Protein AF-A0A7S2F7D8-F1 (afdb_monomer_lite)

Organism: NCBI:txid327968

Sequence (100 aa):
AQPGGLADPAATEVTYSGFFQRLNESFVRFAFGLVLIVFAFPVLWLCEKRKASVETLLARGRSHCQTASGKTADKENRNRLVHLQNEPMRGAAPVHDFQF

Structure (mmCIF, N/CA/C/O backbone):
data_AF-A0A7S2F7D8-F1
#
_entry.id   AF-A0A7S2F7D8-F1
#
loop_
_atom_site.group_PDB
_atom_site.id
_atom_site.type_symbol
_atom_site.label_atom_id
_atom_site.label_alt_id
_atom_site.label_comp_id
_atom_site.label_asym_id
_atom_site.label_entity_id
_atom_site.label_seq_id
_atom_site.pdbx_PDB_ins_code
_atom_site.Cartn_x
_atom_site.Cartn_y
_atom_site.Cartn_z
_atom_site.occupancy
_atom_site.B_iso_or_equiv
_atom_site.auth_seq_id
_atom_site.auth_comp_id
_atom_site.auth_asym_id
_atom_site.auth_atom_id
_atom_site.pdbx_PDB_model_num
ATOM 1 N N . ALA A 1 1 ? 57.011 45.840 -15.508 1.00 43.00 1 ALA A N 1
ATOM 2 C CA . ALA A 1 1 ? 55.605 45.945 -15.939 1.00 43.00 1 ALA A CA 1
ATOM 3 C C . ALA A 1 1 ? 55.286 44.722 -16.793 1.00 43.00 1 ALA A C 1
ATOM 5 O O . ALA A 1 1 ? 55.904 44.567 -17.837 1.00 43.00 1 ALA A O 1
ATOM 6 N N . GLN A 1 2 ? 54.438 43.809 -16.309 1.00 45.88 2 GLN A N 1
ATOM 7 C CA . GLN A 1 2 ? 53.929 42.684 -17.106 1.00 45.88 2 GLN A CA 1
ATOM 8 C C . GLN A 1 2 ? 52.815 43.211 -18.020 1.00 45.88 2 GLN A C 1
ATOM 10 O O . GLN A 1 2 ? 51.884 43.828 -17.497 1.00 45.88 2 GLN A O 1
ATOM 15 N N . PRO A 1 3 ? 52.875 43.012 -19.347 1.00 51.44 3 PRO A N 1
ATOM 16 C CA . PRO A 1 3 ? 51.726 43.268 -20.193 1.00 51.44 3 PRO A CA 1
ATOM 17 C C . PRO A 1 3 ? 50.760 42.088 -20.059 1.00 51.44 3 PRO A C 1
ATOM 19 O O . PRO A 1 3 ? 51.158 40.926 -20.136 1.00 51.44 3 PRO A O 1
ATOM 22 N N . GLY A 1 4 ? 49.495 42.410 -19.799 1.00 61.31 4 GLY A N 1
ATOM 23 C CA . GLY A 1 4 ? 48.419 41.437 -19.697 1.00 61.31 4 GLY A CA 1
ATOM 24 C C . GLY A 1 4 ? 48.237 40.632 -20.984 1.00 61.31 4 GLY A C 1
ATOM 25 O O . GLY A 1 4 ? 48.400 41.147 -22.088 1.00 61.31 4 GLY A O 1
ATOM 26 N N . GLY A 1 5 ? 47.857 39.369 -20.814 1.00 51.12 5 GLY A N 1
ATOM 27 C CA . GLY A 1 5 ? 47.490 38.448 -21.882 1.00 51.12 5 GLY A CA 1
ATOM 28 C C . GLY A 1 5 ? 46.393 37.519 -21.380 1.00 51.12 5 GLY A C 1
ATOM 29 O O . GLY A 1 5 ? 46.684 36.528 -20.728 1.00 51.12 5 GLY A O 1
ATOM 30 N N . LEU A 1 6 ? 45.155 37.966 -21.601 1.00 60.53 6 LEU A N 1
ATOM 31 C CA . LEU A 1 6 ? 43.874 37.258 -21.724 1.00 60.53 6 LEU A CA 1
ATOM 32 C C . LEU A 1 6 ? 43.803 35.819 -21.175 1.00 60.53 6 LEU A C 1
ATOM 34 O O . LEU A 1 6 ? 44.401 34.904 -21.726 1.00 60.53 6 LEU A O 1
ATOM 38 N N . ALA A 1 7 ? 42.977 35.630 -20.141 1.00 63.56 7 ALA A N 1
ATOM 39 C CA . ALA A 1 7 ? 42.520 34.315 -19.707 1.00 63.56 7 ALA A CA 1
ATOM 40 C C . ALA A 1 7 ? 41.880 33.559 -20.884 1.00 63.56 7 ALA A C 1
ATOM 42 O O . ALA A 1 7 ? 41.003 34.105 -21.559 1.00 63.56 7 ALA A O 1
ATOM 43 N N . ASP A 1 8 ? 42.314 32.318 -21.109 1.00 67.56 8 ASP A N 1
ATOM 44 C CA . ASP A 1 8 ? 41.709 31.422 -22.092 1.00 67.56 8 ASP A CA 1
ATOM 45 C C . ASP A 1 8 ? 40.194 31.321 -21.835 1.00 67.56 8 ASP A C 1
ATOM 47 O O . ASP A 1 8 ? 39.775 31.174 -20.679 1.00 67.56 8 ASP A O 1
ATOM 51 N N . PRO A 1 9 ? 39.335 31.415 -22.867 1.00 65.00 9 PRO A N 1
ATOM 52 C CA . PRO A 1 9 ? 37.909 31.222 -22.668 1.00 65.00 9 PRO A CA 1
ATOM 53 C C . PRO A 1 9 ? 37.682 29.802 -22.146 1.00 65.00 9 PRO A C 1
ATOM 55 O O . PRO A 1 9 ? 38.137 28.833 -22.754 1.00 65.00 9 PRO A O 1
ATOM 58 N N . ALA A 1 10 ? 36.980 29.685 -21.015 1.00 67.69 10 ALA A N 1
ATOM 59 C CA . ALA A 1 10 ? 36.586 28.405 -20.444 1.00 67.69 10 ALA A CA 1
ATOM 60 C C . ALA A 1 10 ? 35.956 27.532 -21.540 1.00 67.69 10 ALA A C 1
ATOM 62 O O . ALA A 1 10 ? 34.911 27.879 -22.101 1.00 67.69 10 ALA A O 1
ATOM 63 N N . ALA A 1 11 ? 36.629 26.431 -21.884 1.00 64.31 11 ALA A N 1
ATOM 64 C CA . ALA A 1 11 ? 36.174 25.517 -22.916 1.00 64.31 11 ALA A CA 1
ATOM 65 C C . ALA A 1 11 ? 34.763 25.033 -22.559 1.00 64.31 11 ALA A C 1
ATOM 67 O O . ALA A 1 11 ? 34.545 24.378 -21.542 1.00 64.31 11 ALA A O 1
ATOM 68 N N . THR A 1 12 ? 33.784 25.406 -23.380 1.00 68.69 12 THR A N 1
ATOM 69 C CA . THR A 1 12 ? 32.408 24.943 -23.222 1.00 68.69 12 THR A CA 1
ATOM 70 C C . THR A 1 12 ? 32.327 23.558 -23.851 1.00 68.69 12 THR A C 1
ATOM 72 O O . THR A 1 12 ? 32.376 23.436 -25.075 1.00 68.69 12 THR A O 1
ATOM 75 N N . GLU A 1 13 ? 32.244 22.505 -23.036 1.00 65.31 13 GLU A N 1
ATOM 76 C CA . GLU A 1 13 ? 31.997 21.150 -23.536 1.00 65.31 13 GLU A CA 1
ATOM 77 C C . GLU A 1 13 ? 30.593 21.075 -24.143 1.00 65.31 13 GLU A C 1
ATOM 79 O O . GLU A 1 13 ? 29.583 20.913 -23.457 1.00 65.31 13 GLU A O 1
ATOM 84 N N . VAL A 1 14 ? 30.516 21.191 -25.466 1.00 65.88 14 VAL A N 1
ATOM 85 C CA . VAL A 1 14 ? 29.283 20.922 -26.201 1.00 65.88 14 VAL A CA 1
ATOM 86 C C . VAL A 1 14 ? 29.230 19.421 -26.463 1.00 65.88 14 VAL A C 1
ATOM 88 O O . VAL A 1 14 ? 29.872 18.908 -27.378 1.00 65.88 14 VAL A O 1
AT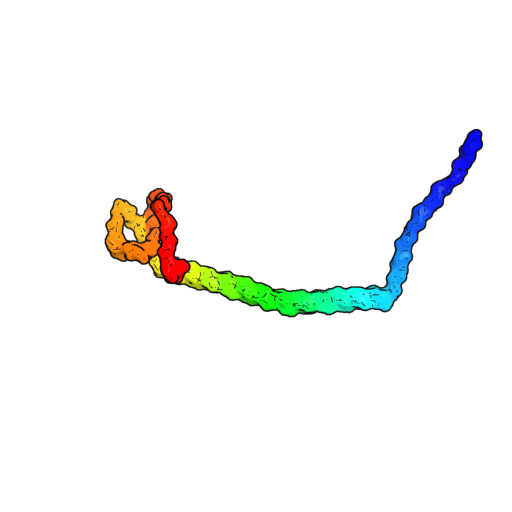OM 91 N N . THR A 1 15 ? 28.478 18.692 -25.638 1.00 66.94 15 THR A N 1
ATOM 92 C CA . THR A 1 15 ? 28.251 17.258 -25.853 1.00 66.94 15 THR A CA 1
ATOM 93 C C . THR A 1 15 ? 27.335 17.066 -27.065 1.00 66.94 15 THR A C 1
ATOM 95 O O . THR A 1 15 ? 26.111 17.203 -26.980 1.00 66.94 15 THR A O 1
ATOM 98 N N . TYR A 1 16 ? 27.920 16.726 -28.212 1.00 63.44 16 TYR A N 1
ATOM 99 C CA . TYR A 1 16 ? 27.179 16.298 -29.398 1.00 63.44 16 TYR A CA 1
ATOM 100 C C . TYR A 1 16 ? 26.699 14.856 -29.206 1.00 63.44 16 TYR A C 1
ATOM 102 O O . TYR A 1 16 ? 27.343 13.902 -29.631 1.00 63.44 16 TYR A O 1
ATOM 110 N N . SER A 1 17 ? 25.554 14.674 -28.548 1.00 66.88 17 SER A N 1
ATOM 111 C CA . SER A 1 17 ? 24.897 13.366 -28.517 1.00 66.88 17 SER A CA 1
ATOM 112 C C . SER A 1 17 ? 24.358 13.025 -29.907 1.00 66.88 17 SER A C 1
ATOM 114 O O . SER A 1 17 ? 23.548 13.767 -30.470 1.00 66.88 17 SER A O 1
ATOM 116 N N . GLY A 1 18 ? 24.819 11.907 -30.471 1.00 77.62 18 GLY A N 1
ATOM 117 C CA . GLY A 1 18 ? 24.377 11.438 -31.782 1.00 77.62 18 GLY A CA 1
ATOM 118 C C . GLY A 1 18 ? 22.867 11.178 -31.812 1.00 77.62 18 GLY A C 1
ATOM 119 O O . GLY A 1 18 ? 22.270 10.793 -30.804 1.00 77.62 18 GLY A O 1
ATOM 120 N N . PHE A 1 19 ? 22.242 11.354 -32.979 1.00 78.19 19 PHE A N 1
ATOM 121 C CA . PHE A 1 19 ? 20.803 11.129 -33.186 1.00 78.19 19 PHE A CA 1
ATOM 122 C C . PHE A 1 19 ? 20.331 9.768 -32.637 1.00 78.19 19 PHE A C 1
ATOM 124 O O . PHE A 1 19 ? 19.346 9.693 -31.905 1.00 78.19 19 PHE A O 1
ATOM 131 N N . PHE A 1 20 ? 21.101 8.706 -32.894 1.00 78.31 20 PHE A N 1
ATOM 132 C CA . PHE A 1 20 ? 20.815 7.358 -32.393 1.00 78.31 20 PHE A CA 1
ATOM 133 C C . PHE A 1 20 ? 20.924 7.220 -30.869 1.00 78.31 20 PHE A C 1
ATOM 135 O O . PHE A 1 20 ? 20.143 6.487 -30.267 1.00 78.31 20 PHE A O 1
ATOM 142 N N . GLN A 1 21 ? 21.843 7.942 -30.224 1.00 82.06 21 GLN A N 1
ATOM 143 C CA . GLN A 1 21 ? 22.000 7.906 -28.769 1.00 82.06 21 GLN A CA 1
ATOM 144 C C . GLN A 1 21 ? 20.781 8.522 -28.072 1.00 82.06 21 GLN A C 1
ATOM 146 O O . GLN A 1 21 ? 20.256 7.940 -27.125 1.00 82.06 21 GLN A O 1
ATOM 151 N N . ARG A 1 22 ? 20.272 9.644 -28.600 1.00 83.31 22 ARG A N 1
ATOM 152 C CA . ARG A 1 22 ? 19.055 10.303 -28.095 1.00 83.31 22 ARG A CA 1
ATOM 153 C C . ARG A 1 22 ? 17.809 9.434 -28.276 1.00 83.31 22 ARG A C 1
ATOM 155 O O . ARG A 1 22 ? 16.957 9.387 -27.388 1.00 83.31 22 ARG A O 1
ATOM 162 N N . LEU A 1 23 ? 17.707 8.734 -29.410 1.00 84.81 23 LEU A N 1
ATOM 163 C CA . LEU A 1 23 ? 16.613 7.797 -29.674 1.00 84.81 23 LEU A CA 1
ATOM 164 C C . LEU A 1 23 ? 16.633 6.607 -28.709 1.00 84.81 23 LEU A C 1
ATOM 166 O O . LEU A 1 23 ? 15.600 6.288 -28.124 1.00 84.81 23 LEU A O 1
ATOM 170 N N . ASN A 1 24 ? 17.798 5.987 -28.500 1.00 86.62 24 ASN A N 1
ATOM 171 C CA . ASN A 1 24 ? 17.930 4.863 -27.573 1.00 86.62 24 ASN A CA 1
ATOM 172 C C . ASN A 1 24 ? 17.614 5.279 -26.130 1.00 86.62 24 ASN A C 1
ATOM 174 O O . ASN A 1 24 ? 16.853 4.611 -25.436 1.00 86.62 24 ASN A O 1
ATOM 178 N N . GLU A 1 25 ? 18.131 6.426 -25.691 1.00 87.81 25 GLU A N 1
ATOM 179 C CA . GLU A 1 25 ? 17.846 6.953 -24.357 1.00 87.81 25 GLU A CA 1
ATOM 180 C C . GLU A 1 25 ? 16.345 7.218 -24.152 1.00 87.81 25 GLU A C 1
ATOM 182 O O . GLU A 1 25 ? 15.782 6.875 -23.111 1.00 87.81 25 GLU A O 1
ATOM 187 N N . SER A 1 26 ? 15.670 7.761 -25.168 1.00 89.06 26 SER A N 1
ATOM 188 C CA . SER A 1 26 ? 14.220 7.987 -25.133 1.00 89.06 26 SER A CA 1
ATOM 189 C C . SER A 1 26 ? 13.436 6.673 -25.079 1.00 89.06 26 SER A C 1
ATOM 191 O O . SER A 1 26 ? 12.477 6.557 -24.315 1.00 89.06 26 SER A O 1
ATOM 193 N N . PHE A 1 27 ? 13.865 5.664 -25.840 1.00 93.62 27 PHE A N 1
ATOM 194 C CA . PHE A 1 27 ? 13.247 4.339 -25.844 1.00 93.62 27 PHE A CA 1
ATOM 195 C C . PHE A 1 27 ? 13.384 3.633 -24.489 1.00 93.62 27 PHE A C 1
ATOM 197 O O . PHE A 1 27 ? 12.400 3.110 -23.967 1.00 93.62 27 PHE A O 1
ATOM 204 N N . VAL A 1 28 ? 14.569 3.675 -23.873 1.00 92.50 28 VAL A N 1
ATOM 205 C CA . VAL A 1 28 ? 14.807 3.093 -22.542 1.00 92.50 28 VAL A CA 1
ATOM 206 C C . VAL A 1 28 ? 13.942 3.775 -21.481 1.00 92.50 28 VAL A C 1
ATOM 208 O O . VAL A 1 28 ? 13.312 3.093 -20.672 1.00 92.50 28 VAL A O 1
ATOM 211 N N . ARG A 1 29 ? 13.846 5.112 -21.504 1.00 92.62 29 ARG A N 1
ATOM 212 C CA . ARG A 1 29 ? 12.976 5.868 -20.585 1.00 92.62 29 ARG A CA 1
ATOM 213 C C . ARG A 1 29 ? 11.503 5.496 -20.759 1.00 92.62 29 ARG A C 1
ATOM 215 O O . ARG A 1 29 ? 10.797 5.324 -19.767 1.00 92.62 29 ARG A O 1
ATOM 222 N N . PHE A 1 30 ? 11.049 5.333 -22.000 1.00 95.06 30 PHE A N 1
ATOM 223 C CA . PHE A 1 30 ? 9.686 4.900 -22.299 1.00 95.06 30 PHE A CA 1
ATOM 224 C C . PHE A 1 30 ? 9.406 3.478 -21.791 1.00 95.06 30 PHE A C 1
ATOM 226 O O . PHE A 1 30 ? 8.414 3.257 -21.096 1.00 95.06 30 PHE A O 1
ATOM 233 N N . ALA A 1 31 ? 10.303 2.530 -22.074 1.00 95.12 31 ALA A N 1
ATOM 234 C CA . ALA A 1 31 ? 10.182 1.151 -21.607 1.00 95.12 31 ALA A CA 1
ATOM 235 C C . ALA A 1 31 ? 10.159 1.071 -20.072 1.00 95.12 31 ALA A C 1
ATOM 237 O O . ALA A 1 31 ? 9.329 0.367 -19.499 1.00 95.12 31 ALA A O 1
ATOM 238 N N . PHE A 1 32 ? 11.007 1.849 -19.397 1.00 95.94 32 PHE A N 1
ATOM 239 C CA . PHE A 1 32 ? 10.996 1.954 -17.939 1.00 95.94 32 PHE A CA 1
ATOM 240 C C . PHE A 1 32 ? 9.667 2.515 -17.410 1.00 95.94 32 PHE A C 1
ATOM 242 O O . PHE A 1 32 ? 9.099 1.970 -16.464 1.00 95.94 32 PHE A O 1
ATOM 249 N N . GLY A 1 33 ? 9.122 3.551 -18.056 1.00 94.81 33 GLY A N 1
ATOM 250 C CA . GLY A 1 33 ? 7.801 4.092 -17.733 1.00 94.81 33 GLY A CA 1
ATOM 251 C C . GLY A 1 33 ? 6.683 3.050 -17.852 1.00 94.81 33 GLY A C 1
ATOM 252 O O . GLY A 1 33 ? 5.846 2.949 -16.957 1.00 94.81 33 GLY A O 1
ATOM 253 N N . LEU A 1 34 ? 6.700 2.221 -18.901 1.00 96.56 34 LEU A N 1
ATOM 254 C CA . LEU A 1 34 ? 5.736 1.126 -19.062 1.00 96.56 34 LEU A CA 1
ATOM 255 C C . LEU A 1 34 ? 5.841 0.090 -17.943 1.00 96.56 34 LEU A C 1
ATOM 257 O O . LEU A 1 34 ? 4.820 -0.326 -17.399 1.00 96.56 34 LEU A O 1
ATOM 261 N N . VAL A 1 35 ? 7.061 -0.296 -17.567 1.00 96.38 35 VAL A N 1
ATOM 262 C CA . VAL A 1 35 ? 7.285 -1.224 -16.452 1.00 96.38 35 VAL A CA 1
ATOM 263 C C . VAL A 1 35 ? 6.698 -0.653 -15.160 1.00 96.38 35 VAL A C 1
ATOM 265 O O . VAL A 1 35 ? 5.947 -1.345 -14.473 1.00 96.38 35 VAL A O 1
ATOM 268 N N . LEU A 1 36 ? 6.956 0.622 -14.859 1.00 96.69 36 LEU A N 1
ATOM 269 C CA . LEU A 1 36 ? 6.383 1.276 -13.682 1.00 96.69 36 LEU A CA 1
ATOM 270 C C . LEU A 1 36 ? 4.851 1.304 -13.704 1.00 96.69 36 LEU A C 1
ATOM 272 O O . LEU A 1 36 ? 4.239 1.057 -12.669 1.00 96.69 36 LEU A O 1
ATOM 276 N N . ILE A 1 37 ? 4.228 1.554 -14.859 1.00 96.31 37 ILE A N 1
ATOM 277 C CA . ILE A 1 37 ? 2.764 1.518 -15.002 1.00 96.31 37 ILE A CA 1
ATOM 278 C C . ILE A 1 37 ? 2.228 0.118 -14.686 1.00 96.31 37 ILE A C 1
ATOM 280 O O . ILE A 1 37 ? 1.285 -0.015 -13.907 1.00 96.31 37 ILE A O 1
ATOM 284 N N . VAL A 1 38 ? 2.853 -0.930 -15.228 1.00 96.44 38 VAL A N 1
ATOM 285 C CA . VAL A 1 38 ? 2.453 -2.320 -14.960 1.00 96.44 38 VAL A CA 1
ATOM 286 C C . VAL A 1 38 ? 2.558 -2.646 -13.470 1.00 96.44 38 VAL A C 1
ATOM 288 O O . VAL A 1 38 ? 1.649 -3.266 -12.924 1.00 96.44 38 VAL A O 1
ATOM 291 N N . PHE A 1 39 ? 3.613 -2.188 -12.790 1.00 96.19 39 PHE A N 1
ATOM 292 C CA . PHE A 1 39 ? 3.772 -2.370 -11.343 1.00 96.19 39 PHE A CA 1
ATOM 293 C C . PHE A 1 39 ? 2.876 -1.455 -10.496 1.00 96.19 39 PHE A C 1
ATOM 295 O O . PHE A 1 39 ? 2.565 -1.800 -9.355 1.00 96.19 39 PHE A O 1
ATOM 302 N N . ALA A 1 40 ? 2.407 -0.325 -11.024 1.00 96.38 40 ALA A N 1
ATOM 303 C CA . ALA A 1 40 ? 1.502 0.564 -10.303 1.00 96.38 40 ALA A CA 1
ATOM 304 C C . ALA A 1 40 ? 0.143 -0.101 -10.038 1.00 96.38 40 ALA A C 1
ATOM 306 O O . ALA A 1 40 ? -0.400 0.048 -8.944 1.00 96.38 40 ALA A O 1
ATOM 307 N N . PHE A 1 41 ? -0.380 -0.887 -10.986 1.00 95.31 41 PHE A N 1
ATOM 308 C CA . PHE A 1 41 ? -1.659 -1.591 -10.831 1.00 95.31 41 PHE A CA 1
ATOM 309 C C . PHE A 1 41 ? -1.721 -2.525 -9.609 1.00 95.31 41 PHE A C 1
ATOM 311 O O . PHE A 1 41 ? -2.624 -2.344 -8.789 1.00 95.31 41 PHE A O 1
ATOM 318 N N . PRO A 1 42 ? -0.798 -3.489 -9.406 1.00 95.19 42 PRO A N 1
ATOM 319 C CA . PRO A 1 42 ? -0.839 -4.352 -8.229 1.00 95.19 42 PRO A CA 1
ATOM 320 C C . PRO A 1 42 ? -0.615 -3.576 -6.924 1.00 95.19 42 PRO A C 1
ATOM 322 O O . PRO A 1 42 ? -1.231 -3.901 -5.909 1.00 95.19 42 PRO A O 1
ATOM 325 N N . VAL A 1 43 ? 0.215 -2.526 -6.932 1.00 95.81 43 VAL A N 1
ATOM 326 C CA . VAL A 1 43 ? 0.423 -1.671 -5.750 1.00 95.81 43 VAL A CA 1
ATOM 327 C C . VAL A 1 43 ? -0.862 -0.933 -5.373 1.00 95.81 43 VAL A C 1
ATOM 329 O O . VAL A 1 43 ? -1.260 -0.945 -4.205 1.00 95.81 43 VAL A O 1
ATOM 332 N N . LEU A 1 44 ? -1.539 -0.330 -6.353 1.00 95.38 44 LEU A N 1
ATOM 333 C CA . LEU A 1 44 ? -2.822 0.341 -6.156 1.00 95.38 44 LEU A CA 1
ATOM 334 C C . LEU A 1 44 ? -3.891 -0.638 -5.675 1.00 95.38 44 LEU A C 1
ATOM 336 O O . LEU A 1 44 ? -4.570 -0.345 -4.695 1.00 95.38 44 LEU A O 1
ATOM 340 N N . TRP A 1 45 ? -3.966 -1.827 -6.274 1.00 95.38 45 TRP A N 1
ATOM 341 C CA . TRP A 1 45 ? -4.896 -2.878 -5.865 1.00 95.38 45 TRP A CA 1
ATOM 342 C C . TRP A 1 45 ? -4.713 -3.288 -4.399 1.00 95.38 45 TRP A C 1
ATOM 344 O O . TRP A 1 45 ? -5.680 -3.396 -3.644 1.00 95.38 45 TRP A O 1
ATOM 354 N N . LEU A 1 46 ? -3.468 -3.483 -3.950 1.00 94.12 46 LEU A N 1
ATOM 355 C CA . LEU A 1 46 ? -3.183 -3.795 -2.545 1.00 94.12 46 LEU A CA 1
ATOM 356 C C . LEU A 1 46 ? -3.591 -2.653 -1.608 1.00 94.12 46 LEU A C 1
ATOM 358 O O . LEU A 1 46 ? -4.108 -2.906 -0.515 1.00 94.12 46 LEU A O 1
ATOM 362 N N . CYS A 1 47 ? -3.374 -1.406 -2.024 1.00 94.38 47 CYS A N 1
ATOM 363 C CA . CYS A 1 47 ? -3.795 -0.235 -1.261 1.00 94.38 47 CYS A CA 1
ATOM 364 C C . CYS A 1 47 ? -5.321 -0.146 -1.166 1.00 94.38 47 CYS A C 1
ATOM 366 O O . CYS A 1 47 ? -5.853 0.097 -0.083 1.00 94.38 47 CYS A O 1
ATOM 368 N N . GLU A 1 48 ? -6.022 -0.376 -2.273 1.00 93.56 48 GLU A N 1
ATOM 369 C CA . GLU A 1 48 ? -7.480 -0.363 -2.340 1.00 93.56 48 GLU A CA 1
ATOM 370 C C . GLU A 1 48 ? -8.083 -1.476 -1.483 1.00 93.56 48 GLU A C 1
ATOM 372 O O . GLU A 1 48 ? -8.923 -1.200 -0.632 1.00 93.56 48 GLU A O 1
ATOM 377 N N . LYS A 1 49 ? -7.566 -2.707 -1.588 1.00 93.44 49 LYS A N 1
ATOM 378 C CA . LYS A 1 49 ? -8.006 -3.835 -0.755 1.00 93.44 49 LYS A CA 1
ATOM 379 C C . LYS A 1 49 ? -7.865 -3.537 0.740 1.00 93.44 49 LYS A C 1
ATOM 381 O O . LYS A 1 49 ? -8.764 -3.848 1.520 1.00 93.44 49 LYS A O 1
ATOM 386 N N . ARG A 1 50 ? -6.747 -2.929 1.154 1.00 91.00 50 ARG A N 1
ATOM 387 C CA . ARG A 1 50 ? -6.527 -2.531 2.555 1.00 91.00 50 ARG A CA 1
ATOM 388 C C . ARG A 1 50 ? -7.526 -1.469 3.005 1.00 91.00 50 ARG A C 1
ATOM 390 O O . ARG A 1 50 ? -8.116 -1.620 4.071 1.00 91.00 50 ARG A O 1
ATOM 397 N N . LYS A 1 51 ? -7.744 -0.433 2.191 1.00 91.62 51 LYS A N 1
ATOM 398 C CA . LYS A 1 51 ? -8.723 0.625 2.484 1.00 91.62 51 LYS A CA 1
ATOM 399 C C . LYS A 1 51 ? -10.141 0.065 2.585 1.00 91.62 51 LYS A C 1
ATOM 401 O O . LYS A 1 51 ? -10.795 0.296 3.595 1.00 91.62 51 LYS A O 1
ATOM 406 N N . ALA A 1 52 ? -10.557 -0.747 1.616 1.00 92.25 52 ALA A N 1
ATOM 407 C CA . ALA A 1 52 ? -11.873 -1.376 1.592 1.00 92.25 52 ALA A CA 1
ATOM 408 C C . ALA A 1 52 ? -12.107 -2.283 2.812 1.00 92.25 52 ALA A C 1
ATOM 410 O O . ALA A 1 52 ? -13.184 -2.261 3.405 1.00 92.25 52 ALA A O 1
ATOM 411 N N . SER A 1 53 ? -11.092 -3.045 3.238 1.00 89.94 53 SER A N 1
ATOM 412 C CA . SER A 1 53 ? -11.190 -3.889 4.435 1.00 89.94 53 SER A CA 1
ATOM 413 C C . SER A 1 53 ? -11.399 -3.065 5.706 1.00 89.94 53 SER A C 1
ATOM 415 O O . SER A 1 53 ? -12.247 -3.416 6.524 1.00 89.94 53 SER A O 1
ATOM 417 N N . VAL A 1 54 ? -10.642 -1.977 5.880 1.00 89.44 54 VAL A N 1
ATOM 418 C CA . VAL A 1 54 ? -10.770 -1.095 7.052 1.00 89.44 54 VAL A CA 1
ATOM 419 C C . VAL A 1 54 ? -12.112 -0.371 7.041 1.00 89.44 54 VAL A C 1
ATOM 421 O O . VAL A 1 54 ? -12.778 -0.297 8.069 1.00 89.44 54 VAL A O 1
ATOM 424 N N . GLU A 1 55 ? -12.541 0.123 5.883 1.00 91.19 55 GLU A N 1
ATOM 425 C CA . GLU A 1 55 ? -13.832 0.789 5.732 1.00 91.19 55 GLU A CA 1
ATOM 426 C C . GLU A 1 55 ? -14.996 -0.157 6.035 1.00 91.19 55 GLU A C 1
ATOM 428 O O . GLU A 1 55 ? -15.908 0.209 6.772 1.00 91.19 55 GLU A O 1
ATOM 433 N N . THR A 1 56 ? -14.924 -1.403 5.562 1.00 88.50 56 THR A N 1
ATOM 434 C CA . THR A 1 56 ? -15.925 -2.434 5.866 1.00 88.50 56 THR A CA 1
ATOM 435 C C . THR A 1 56 ? -15.959 -2.753 7.362 1.00 88.50 56 THR A C 1
ATOM 437 O O . THR A 1 56 ? -17.039 -2.842 7.950 1.00 88.50 56 THR A O 1
ATOM 440 N N . LEU A 1 57 ? -14.791 -2.885 8.003 1.00 87.25 57 LEU A N 1
ATOM 441 C CA . LEU A 1 57 ? -14.692 -3.110 9.447 1.00 87.25 57 LEU A CA 1
ATOM 442 C C . LEU A 1 57 ? -15.306 -1.941 10.232 1.00 87.25 57 LEU A C 1
ATOM 444 O O . LEU A 1 57 ? -16.088 -2.155 11.157 1.00 87.25 57 LEU A O 1
ATOM 448 N N . LEU A 1 58 ? -15.005 -0.706 9.826 1.00 87.56 58 LEU A N 1
ATOM 449 C CA . LEU A 1 58 ? -15.537 0.502 10.449 1.00 87.56 58 LEU A CA 1
ATOM 450 C C . LEU A 1 58 ? -17.050 0.632 10.236 1.00 87.56 58 LEU A C 1
ATOM 452 O O . LEU A 1 58 ? -17.766 0.986 11.169 1.00 87.56 58 LEU A O 1
ATOM 456 N N . ALA A 1 59 ? -17.551 0.325 9.038 1.00 88.50 59 ALA A N 1
ATOM 457 C CA . ALA A 1 59 ? -18.979 0.312 8.735 1.00 88.50 59 ALA A CA 1
ATOM 458 C C . ALA A 1 59 ? -19.719 -0.715 9.603 1.00 88.50 59 ALA A C 1
ATOM 460 O O . ALA A 1 59 ? -20.752 -0.396 10.197 1.00 88.50 59 ALA A O 1
ATOM 461 N N . ARG A 1 60 ? -19.146 -1.914 9.767 1.00 86.44 60 ARG A N 1
ATOM 462 C CA . ARG A 1 60 ? -19.671 -2.936 10.677 1.00 86.44 60 ARG A CA 1
ATOM 463 C C . ARG A 1 60 ? -19.653 -2.458 12.129 1.00 86.44 60 ARG A C 1
ATOM 465 O O . ARG A 1 60 ? -20.683 -2.532 12.794 1.00 86.44 60 ARG A O 1
ATOM 472 N N . GLY A 1 61 ? -18.537 -1.909 12.607 1.00 84.12 61 GLY A N 1
ATOM 473 C CA . GLY A 1 61 ? -18.431 -1.347 13.958 1.00 84.12 61 GLY A CA 1
ATOM 474 C C . GLY A 1 61 ? -19.462 -0.243 14.219 1.00 84.12 61 GLY A C 1
ATOM 475 O O . GLY A 1 61 ? -20.128 -0.248 15.251 1.00 84.12 61 GLY A O 1
ATOM 476 N N . ARG A 1 62 ? -19.680 0.650 13.245 1.00 83.38 62 ARG A N 1
ATOM 477 C CA . ARG A 1 62 ? -20.727 1.683 13.300 1.00 83.38 62 ARG A C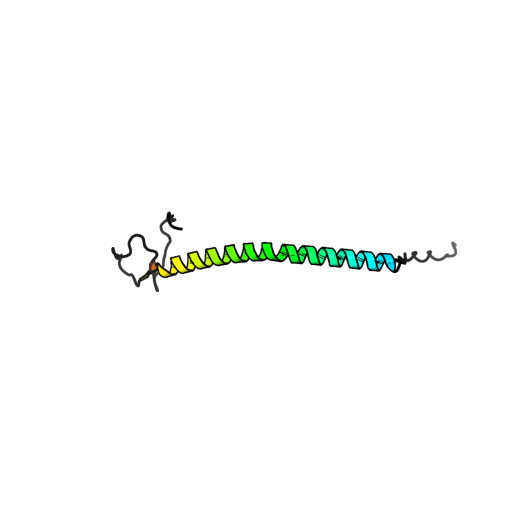A 1
ATOM 478 C C . ARG A 1 62 ? -22.133 1.095 13.353 1.00 83.38 62 ARG A C 1
ATOM 480 O O . ARG A 1 62 ? -22.939 1.595 14.124 1.00 83.38 62 ARG A O 1
ATOM 487 N N . SER A 1 63 ? -22.426 0.035 12.596 1.00 83.31 63 SER A N 1
ATOM 488 C CA . SER A 1 63 ? -23.749 -0.614 12.626 1.00 83.31 63 SER A CA 1
ATOM 489 C C . SER A 1 63 ? -24.083 -1.249 13.981 1.00 83.31 63 SER A C 1
ATOM 491 O O . SER A 1 63 ? -25.250 -1.347 14.351 1.00 83.31 63 SER A O 1
ATOM 493 N N . HIS A 1 64 ? -23.060 -1.650 14.740 1.00 79.44 64 HIS A N 1
ATOM 494 C CA . HIS A 1 64 ? -23.212 -2.168 16.098 1.00 79.44 64 HIS A CA 1
ATOM 495 C C . HIS A 1 64 ? -23.164 -1.072 17.172 1.00 79.44 64 HIS A C 1
ATOM 497 O O . HIS A 1 64 ? -23.445 -1.361 18.337 1.00 79.44 64 HIS A O 1
ATOM 503 N N . CYS A 1 65 ? -22.825 0.167 16.800 1.00 79.75 65 CYS A N 1
ATOM 504 C CA . CYS A 1 65 ? -22.763 1.293 17.717 1.00 79.75 65 CYS A CA 1
ATOM 505 C C . CYS A 1 65 ? -24.175 1.786 18.036 1.00 79.75 65 CYS A C 1
ATOM 507 O O . CYS A 1 65 ? -24.931 2.169 17.140 1.00 79.75 65 CYS A O 1
ATOM 509 N N . GLN A 1 66 ? -24.524 1.805 19.318 1.00 78.38 66 GLN A N 1
ATOM 510 C CA . GLN A 1 66 ? 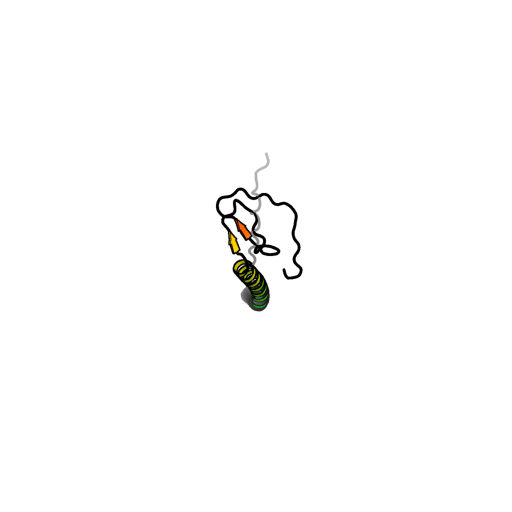-25.779 2.388 19.775 1.00 78.38 66 GLN A CA 1
ATOM 511 C C . GLN A 1 66 ? -25.529 3.784 20.322 1.00 78.38 66 GLN A C 1
ATOM 513 O O . GLN A 1 66 ? -24.594 4.026 21.084 1.00 78.38 66 GLN A O 1
ATOM 518 N N . THR A 1 67 ? -26.373 4.723 19.912 1.00 77.81 67 THR A N 1
ATOM 519 C CA . THR A 1 67 ? -26.351 6.065 20.482 1.00 77.81 67 THR A CA 1
ATOM 520 C C . THR A 1 67 ? -27.258 6.077 21.698 1.00 77.81 67 THR A C 1
ATOM 522 O O . THR A 1 67 ? -28.446 5.788 21.579 1.00 77.81 67 THR A O 1
ATOM 525 N N . ALA A 1 68 ? -26.698 6.415 22.853 1.00 73.81 68 ALA A N 1
ATOM 526 C CA . ALA A 1 68 ? -27.451 6.571 24.086 1.00 73.81 68 ALA A CA 1
ATOM 527 C C . ALA A 1 68 ? -27.302 8.005 24.602 1.00 73.81 68 ALA A C 1
ATOM 529 O O . ALA A 1 68 ? -26.238 8.619 24.512 1.00 73.81 68 ALA A O 1
ATOM 530 N N . SER A 1 69 ? -28.378 8.539 25.166 1.00 66.69 69 SER A N 1
ATOM 531 C CA . SER A 1 69 ? -28.336 9.736 26.004 1.00 66.69 69 SER A CA 1
ATOM 532 C C . SER A 1 69 ? -28.385 9.239 27.444 1.00 66.69 69 SER A C 1
ATOM 534 O O . SER A 1 69 ? -29.329 8.536 27.800 1.00 66.69 69 SER A O 1
ATOM 536 N N . GLY A 1 70 ? -27.337 9.465 28.238 1.00 63.94 70 GLY A N 1
ATOM 537 C CA . GLY A 1 70 ? -27.118 8.627 29.415 1.00 63.94 70 GLY A CA 1
ATOM 538 C C . GLY A 1 70 ? -26.595 9.338 30.651 1.00 63.94 70 GLY A C 1
ATOM 539 O O . GLY A 1 70 ? -25.409 9.241 30.921 1.00 63.94 70 GLY A O 1
ATOM 540 N N . LYS A 1 71 ? -27.517 9.833 31.491 1.00 61.53 71 LYS A N 1
ATOM 541 C CA . LYS A 1 71 ? -27.271 10.123 32.920 1.00 61.53 71 LYS A CA 1
ATOM 542 C C . LYS A 1 71 ? -27.174 8.856 33.797 1.00 61.53 71 LYS A C 1
ATOM 544 O O . LYS A 1 71 ? -26.785 8.954 34.959 1.00 61.53 71 LYS A O 1
ATOM 549 N N . THR A 1 72 ? -27.552 7.675 33.291 1.00 61.81 72 THR A N 1
ATOM 550 C CA . THR A 1 72 ? -27.599 6.404 34.047 1.00 61.81 72 THR A CA 1
ATOM 551 C C . THR A 1 72 ? -27.132 5.215 33.207 1.00 61.81 72 THR A C 1
ATOM 553 O O . THR A 1 72 ? -27.448 5.127 32.023 1.00 61.81 72 THR A O 1
ATOM 556 N N . ALA A 1 73 ? -26.402 4.283 33.830 1.00 66.62 73 ALA A N 1
ATOM 557 C CA . ALA A 1 73 ? -25.892 3.078 33.177 1.00 66.62 73 ALA A CA 1
ATOM 558 C C . ALA A 1 73 ? -27.018 2.072 32.883 1.00 66.62 73 ALA A C 1
ATOM 560 O O . ALA A 1 73 ? -27.660 1.562 33.802 1.00 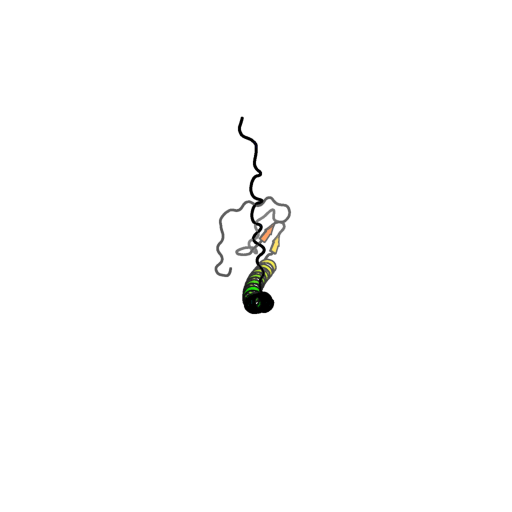66.62 73 ALA A O 1
ATOM 561 N N . ASP A 1 74 ? -27.216 1.763 31.604 1.00 72.12 74 ASP A N 1
ATOM 562 C CA . ASP A 1 74 ? -28.180 0.768 31.143 1.00 72.12 74 ASP A CA 1
ATOM 563 C C . ASP A 1 74 ? -27.524 -0.618 31.025 1.00 72.12 74 ASP A C 1
ATOM 565 O O . ASP A 1 74 ? -26.458 -0.780 30.423 1.00 72.12 74 ASP A O 1
ATOM 569 N N . LYS A 1 75 ? -28.166 -1.632 31.612 1.00 73.56 75 LYS A N 1
ATOM 570 C CA . LYS A 1 75 ? -27.688 -3.020 31.598 1.00 73.56 75 LYS A CA 1
ATOM 571 C C . LYS A 1 75 ? -27.814 -3.667 30.218 1.00 73.56 75 LYS A C 1
ATOM 573 O O . LYS A 1 75 ? -27.076 -4.615 29.953 1.00 73.56 75 LYS A O 1
ATOM 578 N N . GLU A 1 76 ? -28.688 -3.167 29.347 1.00 73.62 76 GLU A N 1
ATOM 579 C CA . GLU A 1 76 ? -28.871 -3.697 27.988 1.00 73.62 76 GLU A CA 1
ATOM 580 C C . GLU A 1 76 ? -27.710 -3.338 27.044 1.00 73.62 76 GLU A C 1
ATOM 582 O O . GLU A 1 76 ? -27.434 -4.048 26.075 1.00 73.62 76 GLU A O 1
ATOM 587 N N . ASN A 1 77 ? -26.944 -2.300 27.391 1.00 70.44 77 ASN A N 1
ATOM 588 C CA . ASN A 1 77 ? -25.794 -1.810 26.628 1.00 70.44 77 ASN A CA 1
ATOM 589 C C . ASN A 1 77 ? -24.469 -2.519 26.964 1.00 70.44 77 ASN A C 1
ATOM 591 O O . ASN A 1 77 ? -23.392 -2.112 26.520 1.00 70.44 77 ASN A O 1
ATOM 595 N N . ARG A 1 78 ? -24.513 -3.582 27.775 1.00 70.31 78 ARG A N 1
ATOM 596 C CA . ARG A 1 78 ? -23.315 -4.306 28.212 1.00 70.31 78 ARG A CA 1
ATOM 597 C C . ARG A 1 78 ? -22.655 -5.021 27.028 1.00 70.31 78 ARG A C 1
ATOM 599 O O . ARG A 1 78 ? -23.334 -5.665 26.234 1.00 70.31 78 ARG A O 1
ATOM 606 N N . ASN A 1 79 ? -21.326 -4.927 26.936 1.00 71.12 79 ASN A N 1
ATOM 607 C CA . ASN A 1 79 ? -20.513 -5.468 25.834 1.00 71.12 79 ASN A CA 1
ATOM 608 C C . ASN A 1 79 ? -20.856 -4.889 24.445 1.00 71.12 79 ASN A C 1
ATOM 610 O O . ASN A 1 79 ? -20.685 -5.565 23.434 1.00 71.12 79 ASN A O 1
ATOM 614 N N . ARG A 1 80 ? -21.357 -3.648 24.382 1.00 71.38 80 ARG A N 1
ATOM 615 C CA . ARG A 1 80 ? -21.624 -2.932 23.126 1.00 71.38 80 ARG A CA 1
ATOM 616 C C . ARG A 1 80 ? -20.844 -1.625 23.073 1.00 71.38 80 ARG A C 1
ATOM 618 O O . ARG A 1 80 ? -20.559 -1.017 24.104 1.00 71.38 80 ARG A O 1
ATOM 625 N N . LEU A 1 81 ? -20.527 -1.181 21.858 1.00 74.62 81 LEU A N 1
ATOM 626 C CA . LEU A 1 81 ? -19.990 0.156 21.637 1.00 74.62 81 LEU A CA 1
ATOM 627 C C . LEU A 1 81 ? -21.137 1.163 21.771 1.00 74.62 81 LEU A C 1
ATOM 629 O O . LEU A 1 81 ? -22.104 1.110 21.010 1.00 74.62 81 LEU A O 1
ATOM 633 N N . VAL A 1 82 ? -21.030 2.063 22.745 1.00 79.31 82 VAL A N 1
ATOM 634 C CA . VAL A 1 82 ? -22.039 3.094 22.997 1.00 79.31 82 VAL A CA 1
ATOM 635 C C . VAL A 1 82 ? -21.438 4.463 22.740 1.00 79.31 82 VAL A C 1
ATOM 637 O O . VAL A 1 82 ? -20.394 4.813 23.293 1.00 79.31 82 VAL A O 1
ATOM 640 N N . HIS A 1 83 ? -22.124 5.253 21.926 1.00 79.75 83 HIS A N 1
ATOM 641 C CA . HIS A 1 83 ? -21.826 6.661 21.729 1.00 79.75 83 HIS A CA 1
ATOM 642 C C . HIS A 1 83 ? -22.732 7.500 22.639 1.00 79.75 83 HIS A C 1
ATOM 644 O O . HIS A 1 83 ? -23.952 7.502 22.464 1.00 79.75 83 HIS A O 1
ATOM 650 N N . LEU A 1 84 ? -22.135 8.192 23.617 1.00 80.56 84 LEU A N 1
ATOM 651 C CA . LEU A 1 84 ? -22.847 9.109 24.509 1.00 80.56 84 LEU A CA 1
ATOM 652 C C . LEU A 1 84 ? -22.952 10.495 23.866 1.00 80.56 84 LEU A C 1
ATOM 654 O O . LEU A 1 84 ? -21.939 11.100 23.520 1.00 80.56 84 LEU A O 1
ATOM 658 N N . GLN A 1 85 ? -24.172 11.009 23.721 1.00 75.88 85 GLN A N 1
ATOM 659 C CA . GLN A 1 85 ? -24.403 12.365 23.215 1.00 75.88 85 GLN A CA 1
ATOM 660 C C . GLN A 1 85 ? -24.456 13.393 24.350 1.00 75.88 85 GLN A C 1
ATOM 662 O O . GLN A 1 85 ? -25.188 13.209 25.319 1.00 75.88 85 GLN A O 1
ATOM 667 N N . ASN A 1 86 ? -23.750 14.516 24.168 1.00 73.50 86 ASN A N 1
ATOM 668 C CA . ASN A 1 86 ? -23.771 15.703 25.037 1.00 73.50 86 ASN A CA 1
ATOM 669 C C . ASN A 1 86 ? -23.275 15.495 26.483 1.00 73.50 86 ASN A C 1
ATOM 671 O O . ASN A 1 86 ? -23.617 16.287 27.360 1.00 73.50 86 ASN A O 1
ATOM 675 N N . GLU A 1 87 ? -22.436 14.486 26.732 1.00 75.06 87 GLU A N 1
ATOM 676 C CA . GLU A 1 87 ? -21.818 14.251 28.044 1.00 75.06 87 GLU A CA 1
ATOM 677 C C . GLU A 1 87 ? -20.283 14.127 27.960 1.00 75.06 87 GLU A C 1
ATOM 679 O O . GLU A 1 87 ? -19.757 13.622 26.964 1.00 75.06 87 GLU A O 1
ATOM 684 N N . PRO A 1 88 ? -19.534 14.587 28.984 1.00 73.94 88 PRO A N 1
ATOM 685 C CA . PRO A 1 88 ? -18.080 14.469 29.015 1.00 73.94 88 PRO A CA 1
ATOM 686 C C . PRO A 1 88 ? -17.654 13.009 29.226 1.00 73.94 88 PRO A C 1
ATOM 688 O O . PRO A 1 88 ? -17.915 12.411 30.268 1.00 73.94 88 PRO A O 1
ATOM 691 N N . MET A 1 89 ? -16.951 12.439 28.246 1.00 73.56 89 MET A N 1
ATOM 692 C CA . MET A 1 89 ? -16.451 11.063 28.301 1.00 73.56 89 MET A CA 1
ATOM 693 C C . MET A 1 89 ? -14.988 11.030 28.759 1.00 73.56 89 MET A C 1
ATOM 695 O O . MET A 1 89 ? -14.150 11.778 28.255 1.00 73.56 89 MET A O 1
ATOM 699 N N . ARG A 1 90 ? -14.654 10.119 2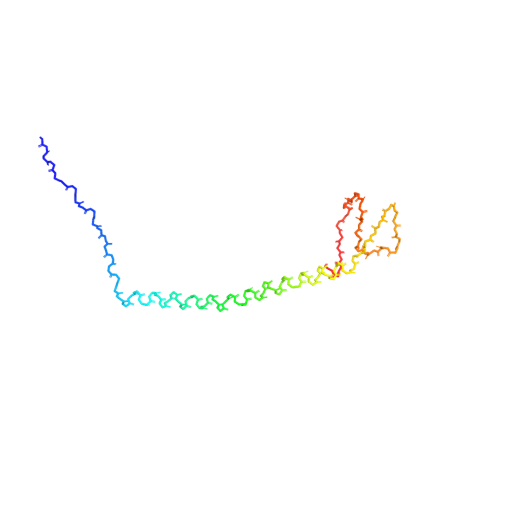9.679 1.00 77.25 90 ARG A N 1
ATOM 700 C CA . ARG A 1 90 ? -13.268 9.797 30.047 1.00 77.25 90 ARG A CA 1
ATOM 701 C C . ARG A 1 90 ? -13.032 8.310 29.819 1.00 77.25 90 ARG A C 1
ATOM 703 O O . ARG A 1 90 ? -13.788 7.483 30.321 1.00 77.25 90 ARG A O 1
ATOM 710 N N . GLY A 1 91 ? -11.984 7.973 29.070 1.00 74.44 91 GLY A N 1
ATOM 711 C CA . GLY A 1 91 ? -11.576 6.582 28.889 1.00 74.44 91 GLY A CA 1
ATOM 712 C C . GLY A 1 91 ? -11.210 5.957 30.235 1.00 74.44 91 GLY A C 1
ATOM 713 O O . GLY A 1 91 ? -10.383 6.509 30.960 1.00 74.44 91 GLY A O 1
ATOM 714 N N . ALA A 1 92 ? -11.847 4.836 30.576 1.00 80.06 92 ALA A N 1
ATOM 715 C CA . ALA A 1 92 ? -11.580 4.117 31.820 1.00 80.06 92 ALA A CA 1
ATOM 716 C C . ALA A 1 92 ? -10.401 3.144 31.665 1.00 80.06 92 ALA A C 1
ATOM 718 O O . ALA A 1 92 ? -9.467 3.171 32.461 1.00 80.06 92 ALA A O 1
ATOM 719 N N . ALA A 1 93 ? -10.434 2.309 30.625 1.00 80.75 93 ALA A N 1
ATOM 720 C CA . ALA A 1 93 ? -9.415 1.308 30.330 1.00 80.75 93 ALA A CA 1
ATOM 721 C C . ALA A 1 93 ? -9.432 0.948 28.832 1.00 80.75 93 ALA A C 1
ATOM 723 O O . ALA A 1 93 ? -10.482 1.084 28.194 1.00 80.75 93 ALA A O 1
ATOM 724 N N . PRO A 1 94 ? -8.304 0.486 28.263 1.00 78.25 94 PRO A N 1
ATOM 725 C CA . PRO A 1 94 ? -8.293 -0.088 26.924 1.00 78.25 94 PRO A CA 1
ATOM 726 C C . PRO A 1 94 ? -9.149 -1.359 26.894 1.00 78.25 94 PRO A C 1
ATOM 728 O O . PRO A 1 94 ? -9.041 -2.214 27.772 1.00 78.25 94 PRO A O 1
ATOM 731 N N . VAL A 1 95 ? -10.000 -1.474 25.877 1.00 76.25 95 VAL A N 1
ATOM 732 C CA . VAL A 1 95 ? -10.829 -2.657 25.630 1.00 76.25 95 VAL A CA 1
ATOM 733 C C . VAL A 1 95 ? -10.262 -3.384 24.422 1.00 76.25 95 VAL A C 1
ATOM 735 O O . VAL A 1 95 ? -10.013 -2.760 23.393 1.00 76.25 95 VAL A O 1
ATOM 738 N N . HIS A 1 96 ? -10.067 -4.692 24.559 1.00 73.81 96 HIS A N 1
ATOM 739 C CA . HIS A 1 96 ? -9.708 -5.574 23.458 1.00 73.81 96 HIS A CA 1
ATOM 740 C C . HIS A 1 96 ? -10.886 -6.511 23.204 1.00 73.81 96 HIS A C 1
ATOM 742 O O . HIS A 1 96 ? -11.306 -7.233 24.110 1.00 73.81 96 HIS A O 1
ATOM 748 N N . ASP A 1 97 ? -11.434 -6.467 21.995 1.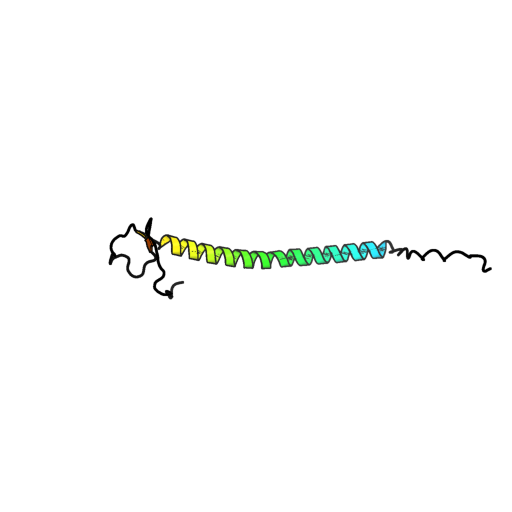00 72.62 97 ASP A N 1
ATOM 749 C CA . ASP A 1 97 ? -12.421 -7.439 21.532 1.00 72.62 97 ASP A CA 1
ATOM 750 C C . ASP A 1 97 ? -11.681 -8.547 20.764 1.00 72.62 97 ASP A C 1
ATOM 752 O O . ASP A 1 97 ? -10.589 -8.327 20.246 1.00 72.62 97 ASP A O 1
ATOM 756 N N . PHE A 1 98 ? -12.235 -9.754 20.727 1.00 72.81 98 PHE A N 1
ATOM 757 C CA . PHE A 1 98 ? -11.738 -10.832 19.866 1.00 72.81 98 PHE A CA 1
ATOM 758 C C . PHE A 1 98 ? -12.310 -10.733 18.446 1.00 72.81 98 PHE A C 1
ATOM 760 O O . PHE A 1 98 ? -11.816 -11.395 17.535 1.00 72.81 98 PHE A O 1
ATOM 767 N N . GLN A 1 99 ? -13.373 -9.944 18.259 1.00 64.38 99 GLN A N 1
ATOM 768 C CA . GLN A 1 99 ? -14.040 -9.745 16.973 1.00 64.38 99 GLN A CA 1
ATOM 769 C C . GLN A 1 99 ? -13.415 -8.640 16.108 1.00 64.38 99 GLN A C 1
ATOM 771 O O . GLN A 1 99 ? -13.727 -8.590 14.914 1.00 64.38 99 GLN A O 1
ATOM 776 N N . PHE A 1 100 ? -12.571 -7.775 16.682 1.00 57.31 100 PHE A N 1
ATOM 777 C CA . PHE A 1 100 ? -11.975 -6.607 16.025 1.00 57.31 100 PHE A CA 1
ATOM 778 C C . PHE A 1 100 ? -10.484 -6.482 16.328 1.00 57.31 100 PHE A C 1
ATOM 780 O O . PHE A 1 100 ? -10.102 -6.718 17.494 1.00 57.31 100 PHE A O 1
#

Foldseek 3Di:
DDDDDDDDPDDDPPPPDDPVNVVVVVVVVVVVVVVVVVVVVVVVVVVVVVVVVVVVVVVVLVVQEAEDADPDDDPVCPPTHYDHPPDDDDDDDDDDDPVD

pLDDT: mean 79.14, std 12.88, range [43.0, 96.69]

Secondary structure (DSSP, 8-state):
-PPP--PPP---------HHHHHHHHHHHHHHHHHHHHHHHHHHHHHHHHHHHHHHHHHHHHHHPEEE--SS--GGGTTS-EEESSS-----S----S--

Radius of gyration: 34.06 Å; chains: 1; bounding box: 84×57×67 Å